Protein AF-A0A7C1G3E7-F1 (afdb_monomer_lite)

Structure (mmCIF, N/CA/C/O backbone):
data_AF-A0A7C1G3E7-F1
#
_entry.id   AF-A0A7C1G3E7-F1
#
loop_
_atom_site.group_PDB
_atom_site.id
_atom_site.type_symbol
_atom_site.label_atom_id
_atom_site.label_alt_id
_atom_site.label_comp_id
_atom_site.label_asym_id
_atom_site.label_entity_id
_atom_site.label_seq_id
_atom_site.pdbx_PDB_ins_code
_atom_site.Cartn_x
_atom_site.Cartn_y
_atom_site.Cartn_z
_atom_site.occupancy
_atom_site.B_iso_or_equiv
_atom_site.auth_seq_id
_atom_site.auth_comp_id
_atom_site.auth_asym_id
_atom_site.auth_atom_id
_atom_site.pdbx_PDB_model_num
ATOM 1 N N . MET A 1 1 ? 25.819 -2.538 23.584 1.00 43.19 1 MET A N 1
ATOM 2 C CA . MET A 1 1 ? 25.366 -2.358 22.191 1.00 43.19 1 MET A CA 1
ATOM 3 C C . MET A 1 1 ? 23.859 -2.528 22.228 1.00 43.19 1 MET A C 1
ATOM 5 O O . MET A 1 1 ? 23.403 -3.651 22.385 1.00 43.19 1 MET A O 1
ATOM 9 N N . GLU A 1 2 ? 23.096 -1.436 22.250 1.00 45.41 2 GLU A N 1
ATOM 10 C CA . GLU A 1 2 ? 21.646 -1.531 22.056 1.00 45.41 2 GLU A CA 1
ATOM 11 C C . GLU A 1 2 ? 21.435 -1.864 20.585 1.00 45.41 2 GLU A C 1
ATOM 13 O O . GLU A 1 2 ? 21.714 -1.053 19.706 1.00 45.41 2 GLU A O 1
ATOM 18 N N . ILE A 1 3 ? 21.064 -3.111 20.319 1.00 51.97 3 ILE A N 1
ATOM 19 C CA . ILE A 1 3 ? 20.615 -3.529 18.999 1.00 51.97 3 ILE A CA 1
ATOM 20 C C . ILE A 1 3 ? 19.228 -2.894 18.881 1.00 51.97 3 ILE A C 1
ATOM 22 O O . ILE A 1 3 ? 18.365 -3.265 19.681 1.00 51.97 3 ILE A O 1
ATOM 26 N N . PRO A 1 4 ? 19.003 -1.899 18.004 1.00 56.38 4 PRO A N 1
ATOM 27 C CA . PRO A 1 4 ? 17.669 -1.340 17.855 1.00 56.38 4 PRO A CA 1
ATOM 28 C C . PRO A 1 4 ? 16.735 -2.495 17.494 1.00 56.38 4 PRO A C 1
ATOM 30 O O . PRO A 1 4 ? 17.025 -3.267 16.576 1.00 56.38 4 PRO A O 1
ATOM 33 N N . GLU A 1 5 ? 15.670 -2.680 18.280 1.00 56.59 5 GLU A N 1
ATOM 34 C CA . GLU A 1 5 ? 14.650 -3.671 17.956 1.00 56.59 5 GLU A CA 1
ATOM 35 C C . GLU A 1 5 ? 14.192 -3.429 16.521 1.00 56.59 5 GLU A C 1
ATOM 37 O O . GLU A 1 5 ? 13.922 -2.273 16.173 1.00 56.59 5 GLU A O 1
ATOM 42 N N . PRO A 1 6 ? 14.096 -4.487 15.697 1.00 59.22 6 PRO A N 1
ATOM 43 C CA . PRO A 1 6 ? 13.722 -4.317 14.315 1.00 59.22 6 PRO A CA 1
ATOM 44 C C . PRO A 1 6 ? 12.379 -3.605 14.259 1.00 59.22 6 PRO A C 1
ATOM 46 O O . PRO A 1 6 ? 11.385 -4.100 14.811 1.00 59.22 6 PRO A O 1
ATOM 49 N N . ALA A 1 7 ? 12.346 -2.429 13.636 1.00 68.88 7 ALA A N 1
ATOM 50 C CA . ALA A 1 7 ? 11.120 -1.669 13.506 1.00 68.88 7 ALA A CA 1
ATOM 51 C C . ALA A 1 7 ? 10.168 -2.506 12.646 1.00 68.88 7 ALA A C 1
ATOM 53 O O . ALA A 1 7 ? 10.332 -2.633 11.434 1.00 68.88 7 ALA A O 1
ATOM 54 N N . LYS A 1 8 ? 9.185 -3.150 13.281 1.00 74.88 8 LYS A N 1
ATOM 55 C CA . LYS A 1 8 ? 8.185 -3.969 12.594 1.00 74.88 8 LYS A CA 1
ATOM 56 C C . LYS A 1 8 ? 6.901 -3.178 12.437 1.00 74.88 8 LYS A C 1
ATOM 58 O O . LYS A 1 8 ? 6.237 -2.852 13.420 1.00 74.88 8 LYS A O 1
ATOM 63 N N . ILE A 1 9 ? 6.508 -2.915 11.196 1.00 77.38 9 ILE A N 1
ATOM 64 C CA . ILE A 1 9 ? 5.240 -2.254 10.875 1.00 77.38 9 ILE A CA 1
ATOM 65 C C . ILE A 1 9 ? 4.355 -3.264 10.146 1.00 77.38 9 ILE A C 1
ATOM 67 O O . ILE A 1 9 ? 4.767 -3.863 9.161 1.00 77.38 9 ILE A O 1
ATOM 71 N N . TYR A 1 10 ? 3.141 -3.495 10.659 1.00 74.69 10 TYR A N 1
ATOM 72 C CA . TYR A 1 10 ? 2.192 -4.485 10.117 1.00 74.69 10 TYR A CA 1
ATOM 73 C C . TYR A 1 10 ? 2.741 -5.924 10.036 1.00 74.69 10 TYR A C 1
ATOM 75 O O . TYR A 1 10 ? 2.231 -6.744 9.279 1.00 74.69 10 TYR A O 1
ATOM 83 N N . GLY A 1 11 ? 3.762 -6.248 10.838 1.00 73.56 11 GLY A N 1
ATOM 84 C CA . GLY A 1 11 ? 4.450 -7.544 10.799 1.00 73.56 11 GLY A CA 1
ATOM 85 C C . GLY A 1 11 ? 5.569 -7.637 9.755 1.00 73.56 11 GLY A C 1
ATOM 86 O O . GLY A 1 11 ? 6.172 -8.697 9.626 1.00 73.56 11 GLY A O 1
ATOM 87 N N . ILE A 1 12 ? 5.872 -6.543 9.052 1.00 77.44 12 ILE A N 1
ATOM 88 C CA . ILE A 1 12 ? 6.964 -6.432 8.080 1.00 77.44 12 ILE A CA 1
ATOM 89 C C . ILE A 1 12 ? 8.149 -5.754 8.769 1.00 77.44 12 ILE A C 1
ATOM 91 O O . ILE A 1 12 ? 7.971 -4.718 9.411 1.00 77.44 12 ILE A O 1
ATOM 95 N N . ALA A 1 13 ? 9.344 -6.336 8.654 1.00 81.19 13 ALA A N 1
ATOM 96 C CA . ALA A 1 13 ? 10.577 -5.692 9.099 1.00 81.19 13 ALA A CA 1
ATOM 97 C C . ALA A 1 13 ? 10.894 -4.532 8.151 1.00 81.19 13 ALA A C 1
ATOM 99 O O . ALA A 1 13 ? 11.112 -4.754 6.960 1.00 81.19 13 ALA A O 1
ATOM 100 N N . VAL A 1 14 ? 10.863 -3.303 8.665 1.00 81.88 14 VAL A N 1
ATOM 101 C CA . VAL A 1 14 ? 11.093 -2.089 7.870 1.00 81.88 14 VAL A CA 1
ATOM 102 C C . VAL A 1 14 ? 12.450 -1.444 8.143 1.00 81.88 14 VAL A C 1
ATOM 104 O O . VAL A 1 14 ? 12.691 -0.340 7.677 1.00 81.88 14 VAL A O 1
ATOM 107 N N . ASP A 1 15 ? 13.356 -2.126 8.845 1.00 80.75 15 ASP A N 1
ATOM 108 C CA . ASP A 1 15 ? 14.684 -1.604 9.213 1.00 80.75 15 ASP A CA 1
ATOM 109 C C . ASP A 1 15 ? 15.512 -1.111 8.024 1.00 80.75 15 ASP A C 1
ATOM 111 O O . ASP A 1 15 ? 16.267 -0.151 8.136 1.00 80.75 15 ASP A O 1
ATOM 115 N N . SER A 1 16 ? 15.359 -1.761 6.871 1.00 83.56 16 SER A N 1
ATOM 116 C CA . SER A 1 16 ? 16.030 -1.393 5.617 1.00 83.56 16 SER A CA 1
ATOM 117 C C . SER A 1 16 ? 15.048 -0.944 4.532 1.00 83.56 16 SER A C 1
ATOM 119 O O . SER A 1 16 ? 15.404 -0.908 3.357 1.00 83.56 16 SER A O 1
ATOM 121 N N . LEU A 1 17 ? 13.803 -0.636 4.904 1.00 88.12 17 LEU A N 1
ATOM 122 C CA . LEU A 1 17 ? 12.750 -0.234 3.975 1.00 88.12 17 LEU A CA 1
ATOM 123 C C . LEU A 1 17 ? 12.333 1.208 4.232 1.00 88.12 17 LEU A C 1
ATOM 125 O O . LEU A 1 17 ? 12.339 1.698 5.360 1.00 88.12 17 LEU A O 1
ATOM 129 N N . HIS A 1 18 ? 11.907 1.880 3.172 1.00 88.06 18 HIS A N 1
ATOM 130 C CA . HIS A 1 18 ? 11.389 3.229 3.276 1.00 88.06 18 HIS A CA 1
ATOM 131 C C . HIS A 1 18 ? 9.880 3.191 3.521 1.00 88.06 18 HIS A C 1
ATOM 133 O O . HIS A 1 18 ? 9.125 2.620 2.733 1.00 88.06 18 HIS A O 1
ATOM 139 N N . VAL A 1 19 ? 9.432 3.787 4.628 1.00 88.94 19 VAL A N 1
ATOM 140 C CA . VAL A 1 19 ? 8.023 3.771 5.041 1.00 88.94 19 VAL A CA 1
ATOM 141 C C . VAL A 1 19 ? 7.437 5.165 4.952 1.00 88.9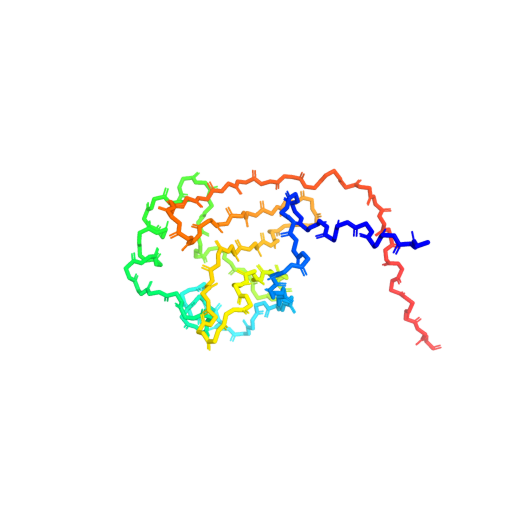4 19 VAL A C 1
ATOM 143 O O . VAL A 1 19 ? 7.799 6.062 5.710 1.00 88.94 19 VAL A O 1
ATOM 146 N N . ILE A 1 20 ? 6.460 5.320 4.070 1.00 89.44 20 ILE A N 1
ATOM 147 C CA . ILE A 1 20 ? 5.777 6.580 3.810 1.00 89.44 20 ILE A CA 1
ATOM 148 C C . ILE A 1 20 ? 4.364 6.474 4.366 1.00 89.44 20 ILE A C 1
ATOM 150 O O . ILE A 1 20 ? 3.580 5.637 3.928 1.00 89.44 20 ILE A O 1
ATOM 154 N N . LYS A 1 21 ? 4.024 7.322 5.337 1.00 90.19 21 LYS A N 1
ATOM 155 C CA . LYS A 1 21 ? 2.673 7.413 5.902 1.00 90.19 21 LYS A CA 1
ATOM 156 C C . LYS A 1 21 ? 2.026 8.694 5.411 1.00 90.19 21 LYS A C 1
ATOM 158 O O . LYS A 1 21 ? 2.544 9.775 5.672 1.00 90.19 21 LYS A O 1
ATOM 163 N N . ASP A 1 22 ? 0.900 8.573 4.727 1.00 92.06 22 ASP A N 1
ATOM 164 C CA . ASP A 1 22 ? 0.175 9.719 4.180 1.00 92.06 22 ASP A CA 1
ATOM 165 C C . ASP A 1 22 ? -1.338 9.427 4.210 1.00 92.06 22 ASP A C 1
ATOM 167 O O . ASP A 1 22 ? -1.782 8.400 4.730 1.00 92.06 22 ASP A O 1
ATOM 171 N N . LYS A 1 23 ? -2.166 10.363 3.756 1.00 91.88 23 LYS A N 1
ATOM 172 C CA . LYS A 1 23 ? -3.628 10.264 3.775 1.00 91.88 23 LYS A CA 1
ATOM 173 C C . LYS A 1 23 ? -4.187 10.539 2.394 1.00 91.88 23 LYS A C 1
ATOM 175 O O . LYS A 1 23 ? -3.695 11.399 1.672 1.00 91.88 23 LYS A O 1
ATOM 180 N N . VAL A 1 24 ? -5.281 9.858 2.064 1.00 90.88 24 VAL A N 1
ATOM 181 C CA . VAL A 1 24 ? -5.952 10.022 0.769 1.00 90.88 24 VAL A CA 1
ATOM 182 C C . VAL A 1 24 ? -6.446 11.462 0.615 1.00 90.88 24 VAL A C 1
ATOM 184 O O . VAL A 1 24 ? -7.245 11.951 1.428 1.00 90.88 24 VAL A O 1
ATOM 187 N N . LYS A 1 25 ? -5.990 12.147 -0.433 1.00 90.00 25 LYS A N 1
ATOM 188 C CA . LYS A 1 25 ? -6.340 13.539 -0.734 1.00 90.00 25 LYS A CA 1
ATOM 189 C C . LYS A 1 25 ? -7.711 13.641 -1.408 1.00 90.00 25 LYS A C 1
ATOM 191 O O . LYS A 1 25 ? -8.385 12.656 -1.709 1.00 90.00 25 LYS A O 1
ATOM 196 N N . LYS A 1 26 ? -8.196 14.876 -1.575 1.00 87.75 26 LYS A N 1
ATOM 197 C CA . LYS A 1 26 ? -9.476 15.129 -2.256 1.00 87.75 26 LYS A CA 1
ATOM 198 C C . LYS A 1 26 ? -9.351 14.711 -3.725 1.00 87.75 26 LYS A C 1
ATOM 200 O O . LYS A 1 26 ? -8.415 15.149 -4.380 1.00 87.75 26 LYS A O 1
ATOM 205 N N . ASN A 1 27 ? -10.321 13.936 -4.215 1.00 85.56 27 ASN A N 1
ATOM 206 C CA . ASN A 1 27 ? -10.373 13.413 -5.588 1.00 85.56 27 ASN A CA 1
ATOM 207 C C . ASN A 1 27 ? -9.185 12.509 -5.969 1.00 85.56 27 ASN A C 1
ATOM 209 O O . ASN A 1 27 ? -8.841 12.430 -7.140 1.00 85.56 27 ASN A O 1
ATOM 213 N N . GLU A 1 28 ? -8.550 11.860 -4.993 1.00 86.00 28 GLU A N 1
ATOM 214 C CA . GLU A 1 28 ? -7.422 10.960 -5.231 1.00 86.00 28 GLU A CA 1
ATOM 215 C C . GLU A 1 28 ? -7.896 9.500 -5.208 1.00 86.00 28 GLU A C 1
ATOM 217 O O . GLU A 1 28 ? -8.550 9.071 -4.251 1.00 86.00 28 GLU A O 1
ATOM 222 N N . PHE A 1 29 ? -7.583 8.744 -6.263 1.00 85.75 29 PHE A N 1
ATOM 223 C CA . PHE A 1 29 ? -7.916 7.323 -6.372 1.00 85.75 29 PHE A CA 1
ATOM 224 C C . PHE A 1 29 ? -6.714 6.443 -6.029 1.00 85.75 29 PHE A C 1
ATOM 226 O O . PHE A 1 29 ? -5.570 6.888 -6.097 1.00 85.75 29 PHE A O 1
ATOM 233 N N . LEU A 1 30 ? -6.952 5.157 -5.72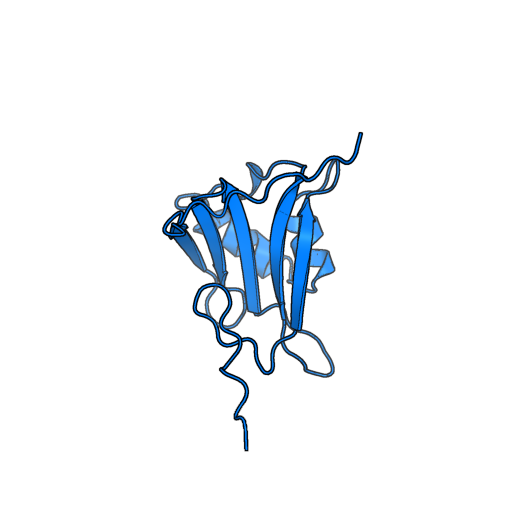0 1.00 83.69 30 LEU A N 1
ATOM 234 C CA . LEU A 1 30 ? -5.849 4.227 -5.442 1.00 83.69 30 LEU A CA 1
ATOM 235 C C . LEU A 1 30 ? -4.821 4.213 -6.569 1.00 83.69 30 LEU A C 1
ATOM 237 O O . LEU A 1 30 ? -3.626 4.218 -6.306 1.00 83.69 30 LEU A O 1
ATOM 241 N N . ALA A 1 31 ? -5.308 4.174 -7.810 1.00 86.25 31 ALA A N 1
ATOM 242 C CA . ALA A 1 31 ? -4.464 4.113 -8.988 1.00 86.25 31 ALA A CA 1
ATOM 243 C C . ALA A 1 31 ? -3.493 5.298 -9.027 1.00 86.25 31 ALA A C 1
ATOM 245 O O . ALA A 1 31 ? -2.304 5.085 -9.217 1.00 86.25 31 ALA A O 1
ATOM 246 N N . ASP A 1 32 ? -3.965 6.515 -8.746 1.00 89.19 32 ASP A N 1
ATOM 247 C CA . ASP A 1 32 ? -3.121 7.716 -8.728 1.00 89.19 32 ASP A CA 1
ATOM 248 C C . ASP A 1 32 ? -2.061 7.656 -7.625 1.00 89.19 32 ASP A C 1
ATOM 250 O O . ASP A 1 32 ? -0.911 8.042 -7.834 1.00 89.19 32 ASP A O 1
ATOM 254 N N . ILE A 1 33 ? -2.445 7.153 -6.446 1.00 90.44 33 ILE A N 1
ATOM 255 C CA . ILE A 1 33 ? -1.534 6.983 -5.311 1.00 90.44 33 ILE A CA 1
ATOM 256 C C . ILE A 1 33 ? -0.447 5.978 -5.689 1.00 90.44 33 ILE A C 1
ATOM 258 O O . ILE A 1 33 ? 0.735 6.283 -5.588 1.00 90.44 33 ILE A O 1
ATOM 262 N N . LEU A 1 34 ? -0.837 4.795 -6.162 1.00 88.56 34 LEU A N 1
ATOM 263 C CA . LEU A 1 34 ? 0.089 3.727 -6.530 1.00 88.56 34 LEU A CA 1
ATOM 264 C C . LEU A 1 34 ? 1.009 4.140 -7.690 1.00 88.56 34 LEU A C 1
ATOM 266 O O . LEU A 1 34 ? 2.215 3.916 -7.602 1.00 88.56 34 LEU A O 1
ATOM 270 N N . LEU A 1 35 ? 0.482 4.821 -8.715 1.00 89.88 35 LEU A N 1
ATOM 271 C CA . LEU A 1 35 ? 1.277 5.376 -9.818 1.00 89.88 35 LEU A CA 1
ATOM 272 C C . LEU A 1 35 ? 2.328 6.371 -9.311 1.00 89.88 35 LEU A C 1
ATOM 274 O O . LEU A 1 35 ? 3.477 6.323 -9.745 1.00 89.88 35 LEU A O 1
ATOM 278 N N . ARG A 1 36 ? 1.974 7.238 -8.350 1.00 89.94 36 ARG A N 1
ATOM 279 C CA . ARG A 1 36 ? 2.918 8.190 -7.734 1.00 89.94 36 ARG A CA 1
ATOM 280 C C . ARG A 1 36 ? 4.082 7.484 -7.035 1.00 89.94 36 ARG A C 1
ATOM 282 O O . ARG A 1 36 ? 5.180 8.030 -6.993 1.00 89.94 36 ARG A O 1
ATOM 289 N N . TYR A 1 37 ? 3.848 6.290 -6.498 1.00 89.31 37 TYR A N 1
ATOM 290 C CA . TYR A 1 37 ? 4.874 5.472 -5.850 1.00 89.31 37 TYR A CA 1
ATOM 291 C C . TYR A 1 37 ? 5.543 4.471 -6.808 1.00 89.31 37 TYR A C 1
ATOM 293 O O . TYR A 1 37 ? 6.223 3.549 -6.357 1.00 89.31 37 TYR A O 1
ATOM 301 N N . GLY A 1 38 ? 5.377 4.640 -8.123 1.00 86.56 38 GLY A N 1
ATOM 302 C CA . GLY A 1 38 ? 6.078 3.845 -9.133 1.00 86.56 38 GLY A CA 1
ATOM 303 C C . GLY A 1 38 ? 5.515 2.439 -9.331 1.00 86.56 38 GLY A C 1
ATOM 304 O O . GLY A 1 38 ? 6.240 1.551 -9.767 1.00 86.56 38 GLY A O 1
ATOM 305 N N . VAL A 1 39 ? 4.247 2.210 -8.984 1.00 88.25 39 VAL A N 1
ATOM 306 C CA . VAL A 1 39 ? 3.559 0.955 -9.305 1.00 88.25 39 VAL A CA 1
ATOM 307 C C . VAL A 1 39 ? 3.023 1.028 -10.729 1.00 88.25 39 VAL A C 1
ATOM 309 O O . VAL A 1 39 ? 2.289 1.954 -11.074 1.00 88.25 39 VAL A O 1
ATOM 31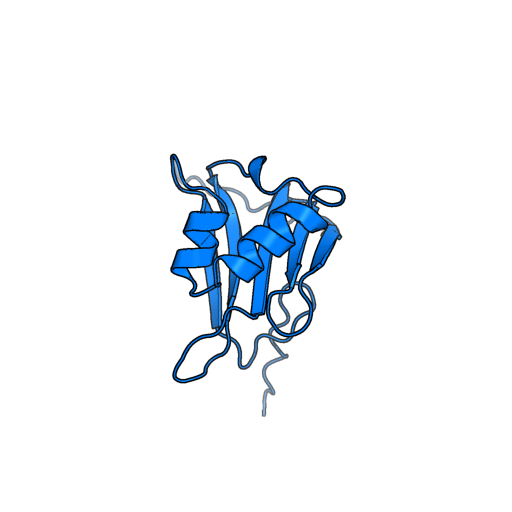2 N N . ASP A 1 40 ? 3.341 0.023 -11.539 1.00 89.00 40 ASP A N 1
ATOM 313 C CA . ASP A 1 40 ? 2.902 -0.038 -12.929 1.00 89.00 40 ASP A CA 1
ATOM 314 C C . ASP A 1 40 ? 1.389 -0.235 -13.071 1.00 89.00 40 ASP A C 1
ATOM 316 O O . ASP A 1 40 ? 0.735 -0.921 -12.278 1.00 89.00 40 ASP A O 1
ATOM 320 N N . TYR A 1 41 ? 0.833 0.290 -14.165 1.00 87.88 41 TYR A N 1
ATOM 321 C CA . TYR A 1 41 ? -0.592 0.166 -14.475 1.00 87.88 41 TYR A CA 1
ATOM 322 C C . TYR A 1 41 ? -1.062 -1.295 -14.530 1.00 87.88 41 TYR A C 1
ATOM 324 O O . TYR A 1 41 ? -2.150 -1.610 -14.056 1.00 87.88 41 TYR A O 1
ATOM 332 N N . ALA A 1 42 ? -0.224 -2.203 -15.042 1.00 88.88 42 ALA A N 1
ATOM 333 C CA . ALA A 1 42 ? -0.526 -3.632 -15.087 1.00 88.88 42 ALA A CA 1
ATOM 334 C C . ALA A 1 42 ? -0.734 -4.228 -13.684 1.00 88.88 42 ALA A C 1
ATOM 336 O O . ALA A 1 42 ? -1.664 -5.007 -13.482 1.00 88.88 42 ALA A O 1
ATOM 337 N N . ALA A 1 43 ? 0.085 -3.829 -12.705 1.00 87.81 43 ALA A N 1
ATOM 338 C CA . ALA A 1 43 ? -0.049 -4.291 -11.328 1.00 87.81 43 ALA A CA 1
ATOM 339 C C . ALA A 1 43 ? -1.292 -3.700 -10.649 1.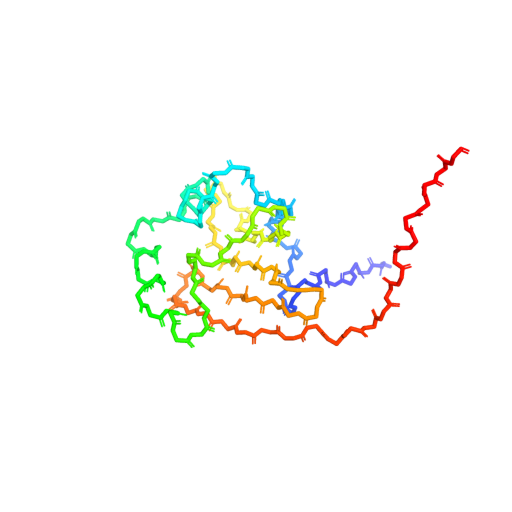00 87.81 43 ALA A C 1
ATOM 341 O O . ALA A 1 43 ? -2.027 -4.413 -9.964 1.00 87.81 43 ALA A O 1
ATOM 342 N N . ILE A 1 44 ? -1.570 -2.415 -10.892 1.00 87.50 44 ILE A N 1
ATOM 343 C CA . ILE A 1 44 ? -2.768 -1.730 -10.386 1.00 87.50 44 ILE A CA 1
ATOM 344 C C . ILE A 1 44 ? -4.035 -2.394 -10.924 1.00 87.50 44 ILE A C 1
ATOM 346 O O . ILE A 1 44 ? -4.948 -2.689 -10.155 1.00 87.50 44 ILE A O 1
ATOM 350 N N . ASP A 1 45 ? -4.091 -2.646 -12.229 1.00 87.94 45 ASP A N 1
ATOM 351 C CA . ASP A 1 45 ? -5.238 -3.271 -12.878 1.00 87.94 45 ASP A CA 1
ATOM 352 C C . ASP A 1 45 ? -5.402 -4.737 -12.449 1.00 87.94 45 ASP A C 1
ATOM 354 O O . ASP A 1 45 ? -6.515 -5.179 -12.156 1.00 87.94 45 ASP A O 1
ATOM 358 N N . TYR A 1 46 ? -4.297 -5.477 -12.299 1.00 88.06 46 TYR A N 1
ATOM 359 C CA . TYR A 1 46 ? -4.330 -6.828 -11.745 1.00 88.06 46 TYR A CA 1
ATOM 360 C C . TYR A 1 46 ? -4.940 -6.833 -10.341 1.00 88.06 46 TYR A C 1
ATOM 362 O O . TYR A 1 46 ? -5.867 -7.600 -10.085 1.00 88.06 46 TYR A O 1
ATOM 370 N N . ILE A 1 47 ? -4.480 -5.953 -9.450 1.00 85.69 47 ILE A N 1
ATOM 371 C CA . ILE A 1 47 ? -5.018 -5.835 -8.092 1.00 85.69 47 ILE A CA 1
ATOM 372 C C . ILE A 1 47 ? -6.487 -5.425 -8.139 1.00 85.69 47 ILE A C 1
ATOM 374 O O . ILE A 1 47 ? -7.326 -6.103 -7.558 1.00 85.69 47 ILE A O 1
ATOM 378 N N . ALA A 1 48 ? -6.839 -4.389 -8.899 1.00 83.31 48 ALA A N 1
ATOM 379 C CA . ALA A 1 48 ? -8.217 -3.920 -9.009 1.00 83.31 48 ALA A CA 1
ATOM 380 C C . ALA A 1 48 ? -9.193 -5.022 -9.463 1.00 83.31 48 ALA A C 1
ATOM 382 O O . ALA A 1 48 ? -10.351 -5.026 -9.036 1.00 83.31 48 ALA A O 1
ATOM 383 N N . ARG A 1 49 ? -8.733 -5.963 -10.300 1.00 84.69 49 ARG A N 1
ATOM 384 C CA . ARG A 1 49 ? -9.523 -7.111 -10.763 1.00 84.69 49 ARG A CA 1
ATOM 385 C C . ARG A 1 49 ? -9.531 -8.283 -9.776 1.00 84.69 49 ARG A C 1
ATOM 387 O O . ARG A 1 49 ? -10.595 -8.853 -9.561 1.00 84.69 49 ARG A O 1
ATOM 394 N N . HIS A 1 50 ? -8.399 -8.617 -9.155 1.00 83.44 50 HIS A N 1
ATOM 395 C CA . HIS A 1 50 ? -8.246 -9.828 -8.329 1.00 83.44 50 HIS A CA 1
ATOM 396 C C . HIS A 1 50 ? -8.496 -9.614 -6.836 1.00 83.44 50 HIS A C 1
ATOM 398 O O . HIS A 1 50 ? -8.758 -10.566 -6.110 1.00 83.44 50 HIS A O 1
ATOM 404 N N . THR A 1 51 ? -8.425 -8.379 -6.345 1.00 77.06 51 THR A N 1
ATOM 405 C CA . THR A 1 51 ? -8.623 -8.082 -4.920 1.00 77.06 51 THR A CA 1
ATOM 406 C C . THR A 1 51 ? -10.005 -7.538 -4.624 1.00 77.06 51 THR A C 1
ATOM 408 O O . THR A 1 51 ? -10.301 -7.261 -3.465 1.00 77.06 51 THR A O 1
ATOM 411 N N . LYS A 1 52 ? -10.865 -7.413 -5.641 1.00 77.25 52 LYS A N 1
ATOM 412 C CA . LYS A 1 52 ? -12.240 -6.922 -5.507 1.00 77.25 52 LYS A CA 1
ATOM 413 C C . LYS A 1 52 ? -13.049 -7.723 -4.484 1.00 77.25 52 LYS A C 1
ATOM 415 O O . LYS A 1 52 ? -13.823 -7.128 -3.737 1.00 77.25 52 LYS A O 1
ATOM 420 N N . ASP A 1 53 ? -12.819 -9.034 -4.415 1.00 79.44 53 ASP A N 1
ATOM 421 C CA . ASP A 1 53 ? -13.482 -9.931 -3.461 1.00 79.44 53 ASP A CA 1
ATOM 422 C C . ASP A 1 53 ? -12.988 -9.733 -2.019 1.00 79.44 53 ASP A C 1
ATOM 424 O O . ASP A 1 53 ? -13.716 -9.994 -1.067 1.00 79.44 53 ASP A O 1
ATOM 428 N N . THR A 1 54 ? -11.758 -9.232 -1.846 1.00 79.69 54 THR A N 1
ATOM 429 C CA . THR A 1 54 ? -11.184 -8.910 -0.530 1.00 79.69 54 THR A CA 1
ATOM 430 C C . THR A 1 54 ? -11.571 -7.496 -0.105 1.00 79.69 54 THR A C 1
ATOM 432 O O . THR A 1 54 ? -12.200 -7.288 0.929 1.00 79.69 54 THR A O 1
ATOM 435 N N . PHE A 1 55 ? -11.196 -6.500 -0.903 1.00 80.62 55 PHE A N 1
ATOM 436 C CA . PHE A 1 55 ? -11.556 -5.110 -0.696 1.00 80.62 55 PHE A CA 1
ATOM 437 C C . PHE A 1 55 ? -11.602 -4.388 -2.038 1.00 80.62 55 PHE A C 1
ATOM 439 O O . PHE A 1 55 ? -10.645 -4.387 -2.813 1.00 80.62 55 PHE A O 1
ATOM 446 N N . ASP A 1 56 ? -12.718 -3.715 -2.286 1.00 81.06 56 ASP A N 1
ATOM 447 C CA . ASP A 1 56 ? -12.871 -2.894 -3.475 1.00 81.06 56 ASP A CA 1
ATOM 448 C C . ASP A 1 56 ? -12.051 -1.606 -3.328 1.00 81.06 56 ASP A C 1
ATOM 450 O O . ASP A 1 56 ? -12.414 -0.688 -2.590 1.00 81.06 56 ASP A O 1
ATOM 454 N N . VAL A 1 57 ? -10.949 -1.535 -4.074 1.00 77.25 57 VAL A N 1
ATOM 455 C CA . VAL A 1 57 ? -10.038 -0.385 -4.161 1.00 77.25 57 VAL A CA 1
ATOM 456 C C . VAL A 1 57 ? -10.726 0.921 -4.573 1.00 77.25 57 VAL A C 1
ATOM 458 O O . VAL A 1 57 ? -10.183 2.001 -4.360 1.00 77.25 57 VAL A O 1
ATOM 461 N N . ARG A 1 58 ? -11.934 0.863 -5.144 1.00 78.12 58 ARG A N 1
ATOM 462 C CA . ARG A 1 58 ? -12.732 2.052 -5.485 1.00 78.12 58 ARG A CA 1
ATOM 463 C C . ARG A 1 58 ? -13.464 2.631 -4.276 1.00 78.12 58 ARG A C 1
ATOM 465 O O . ARG A 1 58 ? -13.923 3.765 -4.331 1.00 78.12 58 ARG A O 1
ATOM 472 N N . LYS A 1 59 ? -13.568 1.879 -3.175 1.00 82.88 59 LYS A N 1
ATOM 473 C CA . LYS A 1 59 ? -14.220 2.313 -1.925 1.00 82.88 59 LYS A CA 1
ATOM 474 C C . LYS A 1 59 ? -13.304 3.126 -1.016 1.00 82.88 59 LYS A C 1
ATOM 476 O O . LYS A 1 59 ? -13.686 3.433 0.114 1.00 82.88 59 LYS A O 1
ATOM 481 N N . ILE A 1 60 ? -12.107 3.462 -1.482 1.00 85.19 60 ILE A N 1
ATOM 482 C CA . ILE A 1 60 ? -11.168 4.291 -0.739 1.00 85.19 60 ILE A CA 1
ATOM 483 C C . ILE A 1 60 ? -11.780 5.667 -0.506 1.00 85.19 60 ILE A C 1
ATOM 485 O O . ILE A 1 60 ? -12.332 6.301 -1.403 1.00 85.19 60 ILE A O 1
ATOM 489 N N . ARG A 1 61 ? -11.688 6.118 0.740 1.00 86.75 61 ARG A N 1
ATOM 490 C CA . ARG A 1 61 ? -12.237 7.386 1.205 1.00 86.75 61 ARG A CA 1
ATOM 491 C C . ARG A 1 61 ? -11.133 8.394 1.465 1.00 86.75 61 ARG A C 1
ATOM 493 O O . ARG A 1 61 ? -10.105 8.068 2.057 1.00 86.75 61 ARG A O 1
ATOM 500 N N . ARG A 1 62 ? -11.403 9.640 1.077 1.00 89.62 62 ARG A N 1
ATOM 501 C CA . ARG A 1 62 ? -10.593 10.806 1.435 1.00 89.62 62 ARG A CA 1
ATOM 502 C C . ARG A 1 62 ? -10.394 10.872 2.951 1.00 89.62 62 ARG A C 1
ATOM 504 O O . ARG A 1 62 ? -11.343 10.699 3.708 1.00 89.62 62 ARG A O 1
ATOM 511 N N . GLY A 1 63 ? -9.182 11.216 3.371 1.00 88.69 63 GLY A N 1
ATOM 512 C CA . GLY A 1 63 ? -8.816 11.407 4.773 1.00 88.69 63 GLY A CA 1
ATOM 513 C C . GLY A 1 63 ? -8.404 10.125 5.489 1.00 88.69 63 GLY A C 1
ATOM 514 O O . GLY A 1 63 ? -7.767 10.216 6.539 1.00 88.69 63 GLY A O 1
ATOM 515 N N . ASN A 1 64 ? -8.689 8.951 4.916 1.00 90.19 64 ASN A N 1
ATOM 516 C CA . ASN A 1 64 ? -8.199 7.698 5.469 1.00 90.19 64 ASN A CA 1
ATOM 517 C C . ASN A 1 64 ? -6.671 7.619 5.332 1.00 90.19 64 ASN A C 1
ATOM 519 O O . ASN A 1 64 ? -6.135 7.976 4.274 1.00 90.19 64 ASN A O 1
ATOM 523 N N . PRO A 1 65 ? -5.968 7.160 6.381 1.00 91.00 65 PRO A N 1
ATOM 524 C CA . PRO A 1 65 ? -4.533 6.980 6.323 1.00 91.00 65 PRO A CA 1
ATOM 525 C C . PRO A 1 65 ? -4.164 5.761 5.480 1.00 91.00 65 PRO A C 1
ATOM 527 O O . PRO A 1 65 ? -4.846 4.733 5.477 1.00 91.00 65 PRO A O 1
ATOM 530 N N . TYR A 1 66 ? -3.049 5.887 4.777 1.00 92.00 66 TYR A N 1
ATOM 531 C CA . TYR A 1 66 ? -2.388 4.801 4.085 1.00 92.00 66 TYR A CA 1
ATOM 532 C C . TYR A 1 66 ? -0.893 4.811 4.408 1.00 92.00 66 TYR A C 1
ATOM 534 O O . TYR A 1 66 ? -0.311 5.813 4.823 1.00 92.00 66 TYR A O 1
ATOM 542 N N . THR A 1 67 ? -0.262 3.656 4.261 1.00 91.00 67 THR A N 1
ATOM 543 C CA . THR A 1 67 ? 1.172 3.470 4.443 1.00 91.00 67 THR A CA 1
ATOM 544 C C . THR A 1 67 ? 1.728 2.757 3.227 1.00 91.00 67 THR A C 1
ATOM 546 O O . THR A 1 67 ? 1.216 1.714 2.833 1.00 91.00 67 THR A O 1
ATOM 549 N N . VAL A 1 68 ? 2.782 3.304 2.644 1.00 91.88 68 VAL A N 1
ATOM 550 C CA . VAL A 1 68 ? 3.509 2.710 1.526 1.00 91.88 68 VAL A CA 1
ATOM 551 C C . VAL A 1 68 ? 4.870 2.279 2.027 1.00 91.88 68 VAL A C 1
ATOM 553 O O . VAL A 1 68 ? 5.547 3.041 2.714 1.00 91.88 68 VAL A O 1
ATOM 556 N N . ILE A 1 69 ? 5.254 1.051 1.711 1.00 90.62 69 ILE A N 1
ATOM 557 C CA . ILE A 1 69 ? 6.566 0.508 2.039 1.00 90.62 69 ILE A CA 1
ATOM 558 C C . ILE A 1 69 ? 7.293 0.270 0.726 1.00 90.62 69 ILE A C 1
ATOM 560 O O . ILE A 1 69 ? 6.807 -0.474 -0.130 1.00 90.62 69 ILE A O 1
ATOM 564 N N . GLN A 1 70 ? 8.446 0.909 0.575 1.00 91.56 70 GLN A N 1
ATOM 565 C CA . GLN A 1 70 ? 9.288 0.830 -0.609 1.00 91.56 70 GLN A CA 1
ATOM 566 C C . GLN A 1 70 ? 10.675 0.292 -0.254 1.00 91.56 70 GLN A C 1
ATOM 568 O O . GLN A 1 70 ? 11.107 0.371 0.899 1.00 91.56 70 GLN A O 1
ATOM 573 N N . THR A 1 71 ? 11.384 -0.253 -1.240 1.00 90.62 71 THR A N 1
ATOM 574 C CA . THR A 1 71 ? 12.804 -0.580 -1.082 1.00 90.62 71 THR A CA 1
ATOM 575 C C . THR A 1 71 ? 13.631 0.688 -0.880 1.00 90.62 71 THR A C 1
ATOM 577 O O . THR A 1 71 ? 13.295 1.753 -1.401 1.00 90.62 71 THR A O 1
ATOM 580 N N . ASN A 1 72 ? 14.727 0.571 -0.132 1.00 85.94 72 ASN A N 1
ATOM 581 C CA . ASN A 1 72 ? 15.720 1.635 0.030 1.00 85.94 72 ASN A CA 1
ATOM 582 C C . ASN A 1 72 ? 16.835 1.534 -1.033 1.00 85.94 72 ASN A C 1
ATOM 584 O O . ASN A 1 72 ? 18.015 1.697 -0.729 1.00 85.94 72 ASN A O 1
ATOM 588 N N . ASP A 1 73 ? 16.463 1.192 -2.267 1.00 84.31 73 ASP A N 1
ATOM 589 C CA . ASP A 1 73 ? 17.384 1.107 -3.404 1.00 84.31 73 ASP A CA 1
ATOM 590 C C . ASP A 1 73 ? 17.429 2.435 -4.171 1.00 84.31 73 ASP A C 1
ATOM 592 O O . ASP A 1 73 ? 16.571 3.301 -4.002 1.00 84.31 73 ASP A O 1
ATOM 596 N N . SER A 1 74 ? 18.394 2.585 -5.086 1.00 83.44 74 SER A N 1
ATOM 597 C CA . SER A 1 74 ? 18.494 3.770 -5.957 1.00 83.44 74 SER A CA 1
ATOM 598 C C . SER A 1 74 ? 17.226 4.029 -6.780 1.00 83.44 74 SER A C 1
ATOM 600 O O . SER A 1 74 ? 16.932 5.176 -7.108 1.00 83.44 74 SER A O 1
ATOM 602 N N . ILE A 1 75 ? 16.479 2.972 -7.111 1.00 84.25 75 ILE A N 1
ATOM 603 C CA . ILE A 1 75 ? 15.147 3.061 -7.713 1.00 84.25 75 ILE A CA 1
ATOM 604 C C . ILE A 1 75 ? 14.164 2.481 -6.691 1.00 84.25 75 ILE A C 1
ATOM 606 O O . ILE A 1 75 ? 14.117 1.256 -6.541 1.00 84.25 75 ILE A O 1
ATOM 610 N N . PRO A 1 76 ? 13.396 3.322 -5.977 1.00 84.19 76 PRO A N 1
ATOM 611 C CA . PRO A 1 76 ? 12.485 2.844 -4.949 1.00 84.19 76 PRO A CA 1
ATOM 612 C C . PRO A 1 76 ? 11.362 2.034 -5.594 1.00 84.19 76 PRO A C 1
ATOM 614 O O . PRO A 1 76 ? 10.580 2.554 -6.392 1.00 84.19 76 PRO A O 1
ATOM 617 N N . LYS A 1 77 ? 11.269 0.752 -5.238 1.00 88.56 77 LYS A N 1
ATOM 618 C CA . LYS A 1 77 ? 10.173 -0.122 -5.663 1.00 88.56 77 LYS A CA 1
ATOM 619 C C . LYS A 1 77 ? 9.163 -0.258 -4.548 1.00 88.56 77 LYS A C 1
ATOM 621 O O . LYS A 1 77 ? 9.525 -0.565 -3.415 1.00 88.56 77 LYS A O 1
ATOM 626 N N . THR A 1 78 ? 7.889 -0.070 -4.867 1.00 91.06 78 THR A N 1
ATOM 627 C CA . THR A 1 78 ? 6.820 -0.258 -3.888 1.00 91.06 78 THR A CA 1
ATOM 628 C C . THR A 1 78 ? 6.591 -1.740 -3.640 1.00 91.06 78 THR A C 1
ATOM 630 O O . THR A 1 78 ? 6.204 -2.473 -4.541 1.00 91.06 78 THR A O 1
ATOM 633 N N . LEU A 1 79 ? 6.822 -2.170 -2.401 1.00 90.75 79 LEU A N 1
ATOM 634 C CA . LEU A 1 79 ? 6.673 -3.557 -1.973 1.00 90.75 79 LEU A CA 1
ATOM 635 C C . LEU A 1 79 ? 5.297 -3.809 -1.365 1.00 90.75 79 LEU A C 1
ATOM 637 O O . LEU A 1 79 ? 4.668 -4.826 -1.644 1.00 90.75 79 LEU A O 1
ATOM 641 N N . TYR A 1 80 ? 4.830 -2.879 -0.531 1.00 90.56 80 TYR A N 1
ATOM 642 C CA . TYR A 1 80 ? 3.561 -3.021 0.171 1.00 90.56 80 TYR A CA 1
ATOM 643 C C . TYR A 1 80 ? 2.791 -1.712 0.186 1.00 90.56 80 TYR A C 1
ATOM 645 O O . TYR A 1 80 ? 3.354 -0.640 0.414 1.00 90.56 80 TYR A O 1
ATOM 653 N N . PHE A 1 81 ? 1.479 -1.821 0.027 1.00 91.19 81 PHE A N 1
ATOM 654 C CA . PHE A 1 81 ? 0.554 -0.719 0.233 1.00 91.19 81 PHE A CA 1
ATOM 655 C C . PHE A 1 81 ? -0.475 -1.11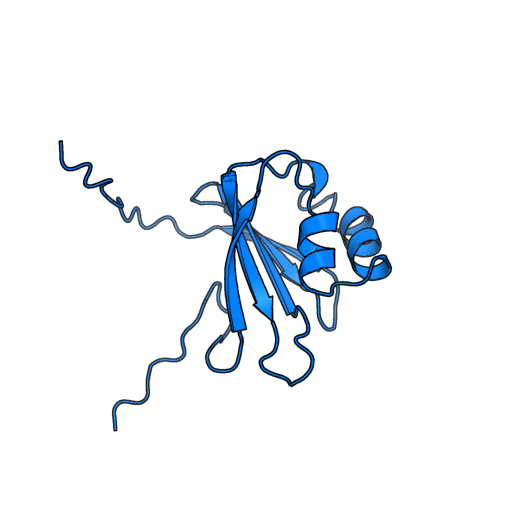4 1.285 1.00 91.19 81 PHE A C 1
ATOM 657 O O . PHE A 1 81 ? -1.232 -2.060 1.104 1.00 91.19 81 PHE A O 1
ATOM 664 N N . ILE A 1 82 ? -0.505 -0.403 2.403 1.00 90.38 82 ILE A N 1
ATOM 665 C CA . ILE A 1 82 ? -1.423 -0.650 3.505 1.00 90.38 82 ILE A CA 1
ATOM 666 C C . ILE A 1 82 ? -2.433 0.484 3.549 1.00 90.38 82 ILE A C 1
ATOM 668 O O . ILE A 1 82 ? -2.067 1.639 3.739 1.00 90.38 82 ILE A O 1
ATOM 672 N N . TYR A 1 83 ? -3.709 0.157 3.411 1.00 90.75 83 TYR A N 1
ATOM 673 C CA . TYR A 1 83 ? -4.801 1.111 3.526 1.00 90.75 83 TYR A CA 1
ATOM 674 C C . TYR A 1 83 ? -5.612 0.844 4.788 1.00 90.75 83 TYR A C 1
ATOM 676 O O . TYR A 1 83 ? -6.130 -0.257 4.980 1.00 90.75 83 TYR A O 1
ATOM 684 N N . GLU A 1 84 ? -5.748 1.851 5.646 1.00 89.44 84 GLU A N 1
ATOM 685 C CA . GLU A 1 84 ? -6.570 1.748 6.847 1.00 89.44 84 GLU A CA 1
ATOM 686 C C . GLU A 1 84 ? -8.024 2.088 6.496 1.00 89.44 84 GLU A C 1
ATOM 688 O O . GLU A 1 84 ? -8.382 3.230 6.193 1.00 89.44 84 GLU A O 1
ATOM 693 N N . ILE A 1 85 ? -8.880 1.066 6.517 1.00 87.44 85 ILE A N 1
ATOM 694 C CA . ILE A 1 85 ? -10.313 1.197 6.235 1.00 87.44 85 ILE A CA 1
ATOM 695 C C . ILE A 1 85 ? -11.001 1.787 7.469 1.00 87.44 85 ILE A C 1
ATOM 697 O O . ILE A 1 85 ? -11.806 2.713 7.366 1.00 87.44 85 ILE A O 1
ATOM 701 N N . THR A 1 86 ? -10.654 1.251 8.640 1.00 83.81 86 THR A N 1
ATOM 702 C CA . THR A 1 86 ? -11.094 1.698 9.964 1.00 83.81 86 THR A CA 1
ATOM 703 C C . THR A 1 86 ? -9.913 1.634 10.943 1.00 83.81 86 THR A C 1
ATOM 705 O O . THR A 1 86 ? -8.917 0.975 10.648 1.00 83.81 86 THR A O 1
ATOM 708 N N . PRO A 1 87 ? -10.010 2.229 12.148 1.00 79.56 87 PRO A N 1
ATOM 709 C CA . PRO A 1 87 ? -8.952 2.129 13.165 1.00 79.56 87 PRO A CA 1
ATOM 710 C C . PRO A 1 87 ? -8.599 0.688 13.573 1.00 79.56 87 PRO A C 1
ATOM 712 O O . PRO A 1 87 ? -7.523 0.427 14.108 1.00 79.56 87 PRO A O 1
ATOM 715 N N . SER A 1 88 ? -9.514 -0.256 13.336 1.00 80.31 88 SER A N 1
ATOM 716 C CA . SER A 1 88 ? -9.354 -1.674 13.650 1.00 80.31 88 SER A CA 1
ATOM 717 C C . SER A 1 88 ? -9.006 -2.541 12.446 1.00 80.31 88 SER A C 1
ATOM 719 O O . SER A 1 88 ? -8.499 -3.646 12.624 1.00 80.31 88 SER A O 1
ATOM 721 N N . SER A 1 89 ? -9.286 -2.080 11.227 1.00 85.56 89 SER A N 1
ATOM 722 C CA . SER A 1 89 ? -9.229 -2.904 10.020 1.00 85.56 89 SER A CA 1
ATOM 723 C C . SER A 1 89 ? -8.448 -2.203 8.922 1.00 85.56 89 SER A C 1
ATOM 725 O O . SER A 1 89 ? -8.724 -1.060 8.559 1.00 85.56 89 SER A O 1
ATOM 727 N N . PHE A 1 90 ? -7.490 -2.922 8.358 1.00 89.38 90 PHE A N 1
ATOM 728 C CA . PHE A 1 90 ? -6.647 -2.452 7.275 1.00 89.38 90 PHE A CA 1
ATOM 729 C C . PHE A 1 90 ? -6.584 -3.508 6.177 1.00 89.38 90 PHE A C 1
ATOM 731 O O . PHE A 1 90 ? -6.780 -4.696 6.418 1.00 89.38 90 PHE A O 1
ATOM 738 N N . VAL A 1 91 ? -6.296 -3.081 4.958 1.00 89.25 91 VAL A N 1
ATOM 739 C CA . VAL A 1 91 ? -5.989 -3.978 3.848 1.00 89.25 91 VAL A CA 1
ATOM 740 C C . VAL A 1 91 ? -4.541 -3.761 3.444 1.00 89.25 91 VAL A C 1
ATOM 742 O O . VAL A 1 91 ? -4.100 -2.630 3.263 1.00 89.25 91 VAL A O 1
ATOM 745 N N . MET A 1 92 ? -3.792 -4.851 3.356 1.00 89.31 92 MET A N 1
ATOM 746 C CA . MET A 1 92 ? -2.405 -4.873 2.922 1.00 89.31 92 MET A CA 1
ATOM 747 C C . MET A 1 92 ? -2.340 -5.470 1.522 1.00 89.31 92 MET A C 1
ATOM 749 O O . MET A 1 92 ? -2.708 -6.626 1.325 1.00 89.31 92 MET A O 1
ATOM 753 N N . TYR A 1 93 ? -1.855 -4.688 0.571 1.00 88.81 93 TYR A N 1
ATOM 754 C CA . TYR A 1 93 ? -1.561 -5.110 -0.787 1.00 88.81 93 TYR A CA 1
ATOM 755 C C . TYR A 1 93 ? -0.077 -5.407 -0.907 1.00 88.81 93 TYR A C 1
ATOM 757 O O . TYR A 1 93 ? 0.758 -4.587 -0.522 1.00 88.81 93 TYR A O 1
ATOM 765 N N . HIS A 1 94 ? 0.228 -6.578 -1.441 1.00 89.19 94 HIS A N 1
ATOM 766 C CA . HIS A 1 94 ? 1.570 -7.002 -1.801 1.00 89.19 94 HIS A CA 1
ATOM 767 C C . HIS A 1 94 ? 1.810 -6.649 -3.269 1.00 89.19 94 HIS A C 1
ATOM 769 O O . HIS A 1 94 ? 0.960 -6.928 -4.115 1.00 89.19 94 HIS A O 1
ATOM 775 N N . LEU A 1 95 ? 2.907 -5.945 -3.538 1.00 87.62 95 LEU A N 1
ATOM 776 C CA . LEU A 1 95 ? 3.218 -5.308 -4.819 1.00 87.62 95 LEU A CA 1
ATOM 777 C C . LEU A 1 95 ? 4.577 -5.746 -5.396 1.00 87.62 95 LEU A C 1
ATOM 779 O O . LEU A 1 95 ? 4.936 -5.262 -6.465 1.00 87.62 95 LEU A O 1
ATOM 783 N N . SER A 1 96 ? 5.325 -6.642 -4.727 1.00 81.56 96 SER A N 1
ATOM 784 C CA . SER A 1 96 ? 6.652 -7.081 -5.201 1.00 81.56 96 SER A CA 1
ATOM 785 C C . SER A 1 96 ? 6.587 -8.295 -6.130 1.00 81.56 96 SER A C 1
ATOM 787 O O . SER A 1 96 ? 6.617 -8.145 -7.345 1.00 81.56 96 SER A O 1
ATOM 789 N N . ASP A 1 97 ? 6.492 -9.498 -5.566 1.00 73.69 97 ASP A N 1
ATOM 790 C CA . ASP A 1 97 ? 6.664 -10.763 -6.289 1.00 73.69 97 ASP A CA 1
ATOM 791 C C . ASP A 1 97 ? 5.327 -11.433 -6.583 1.00 73.69 97 ASP A C 1
ATOM 793 O O . ASP A 1 97 ? 5.164 -12.155 -7.563 1.00 73.69 97 ASP A O 1
ATOM 797 N N . SER A 1 98 ? 4.342 -11.214 -5.717 1.00 79.12 98 SER A N 1
ATOM 798 C CA . SER A 1 98 ? 3.002 -11.762 -5.866 1.00 79.12 98 SER A CA 1
ATOM 799 C C . SER A 1 98 ? 1.996 -10.673 -5.562 1.00 79.12 98 SER A C 1
ATOM 801 O O . SER A 1 98 ? 1.946 -10.156 -4.451 1.00 79.12 98 SER A O 1
ATOM 803 N N . LEU A 1 99 ? 1.182 -10.334 -6.557 1.00 84.69 99 LEU A N 1
ATOM 804 C CA . LEU A 1 99 ? 0.146 -9.323 -6.412 1.00 84.69 99 LEU A CA 1
ATOM 805 C C . LEU A 1 99 ? -1.066 -9.929 -5.708 1.00 84.69 99 LEU A C 1
ATOM 807 O O . LEU A 1 99 ? -1.832 -10.685 -6.303 1.00 84.69 99 LEU A O 1
ATOM 811 N N . TYR A 1 100 ? -1.253 -9.608 -4.432 1.00 85.69 100 TYR A N 1
ATOM 812 C CA . TYR A 1 100 ? -2.430 -10.034 -3.677 1.00 85.69 100 TYR A CA 1
ATOM 813 C C . TYR A 1 100 ? -2.791 -9.026 -2.590 1.00 85.69 100 TYR A C 1
ATOM 815 O O . TYR A 1 100 ? -1.952 -8.258 -2.122 1.00 85.69 100 TYR A O 1
ATOM 823 N N . ALA A 1 101 ? -4.053 -9.040 -2.165 1.00 86.94 101 ALA A N 1
ATOM 824 C CA . ALA A 1 101 ? -4.512 -8.289 -1.005 1.00 86.94 101 ALA A CA 1
ATOM 825 C C . ALA A 1 101 ? -4.800 -9.225 0.156 1.00 86.94 101 ALA A C 1
ATOM 827 O O . ALA A 1 101 ? -5.306 -10.331 -0.022 1.00 86.94 101 ALA A O 1
ATOM 828 N N . LYS A 1 102 ? -4.548 -8.738 1.364 1.00 86.94 102 LYS A N 1
ATOM 829 C CA . LYS A 1 102 ? -4.949 -9.397 2.596 1.00 86.94 102 LYS A CA 1
ATOM 830 C C . LYS A 1 102 ? -5.601 -8.391 3.526 1.00 86.94 102 LYS A C 1
ATOM 832 O O . LYS A 1 102 ? -5.022 -7.352 3.839 1.00 86.94 102 LYS A O 1
ATOM 837 N N . LEU A 1 103 ? -6.796 -8.723 3.998 1.00 87.31 103 LEU A N 1
ATOM 838 C CA . LEU A 1 103 ? -7.416 -8.013 5.109 1.00 87.31 103 LEU A CA 1
ATOM 839 C C . LEU A 1 103 ? -6.702 -8.388 6.408 1.00 87.31 103 LEU A C 1
ATOM 841 O O . LEU A 1 103 ? -6.517 -9.563 6.730 1.00 87.31 103 LEU A O 1
ATOM 845 N N . GLY A 1 104 ? -6.281 -7.366 7.137 1.00 82.75 104 GLY A N 1
ATOM 846 C CA . GLY A 1 104 ? -5.712 -7.474 8.463 1.00 82.75 104 GLY A CA 1
ATOM 847 C C . GLY A 1 104 ? -6.575 -6.728 9.468 1.00 82.75 104 GLY A C 1
ATOM 848 O O . GLY A 1 104 ? -7.146 -5.675 9.184 1.00 82.75 104 GLY A O 1
ATOM 849 N N . HIS A 1 105 ? -6.643 -7.265 10.678 1.00 81.56 105 HIS A N 1
ATOM 850 C CA . HIS A 1 105 ? -7.272 -6.588 11.800 1.00 81.56 105 HIS A CA 1
ATOM 851 C C . HIS A 1 105 ? -6.187 -6.240 12.811 1.00 81.56 105 HIS A C 1
ATOM 853 O O . HIS A 1 105 ? -5.489 -7.122 13.319 1.00 81.56 105 HIS A O 1
ATOM 859 N N . LYS A 1 106 ? -6.022 -4.947 13.104 1.00 69.12 106 LYS A N 1
ATOM 860 C CA . LYS A 1 106 ? -5.257 -4.536 14.279 1.00 69.12 106 LYS A CA 1
ATOM 861 C C . LYS A 1 106 ? -6.078 -4.987 15.486 1.00 69.12 106 LYS A C 1
ATOM 863 O O . LYS A 1 106 ? -7.253 -4.636 15.596 1.00 69.12 106 LYS A O 1
ATOM 868 N N . LYS A 1 107 ? -5.472 -5.742 16.412 1.00 51.72 107 LYS A N 1
ATOM 869 C CA . LYS A 1 107 ? -6.014 -5.822 17.775 1.00 51.72 107 LYS A CA 1
ATOM 870 C C . LYS A 1 107 ? -6.021 -4.386 18.280 1.00 51.72 107 LYS A C 1
ATOM 872 O O . LYS A 1 107 ? -4.953 -3.822 18.504 1.00 51.72 107 LYS A O 1
ATOM 877 N N . VAL A 1 108 ? -7.202 -3.779 18.346 1.00 45.50 108 VAL A N 1
ATOM 878 C CA . VAL A 1 108 ? -7.387 -2.417 18.840 1.00 45.50 108 VAL A CA 1
ATOM 879 C C . VAL A 1 108 ? -7.049 -2.453 20.322 1.00 45.50 108 VAL A C 1
ATOM 881 O O . VAL A 1 108 ? -7.911 -2.634 21.172 1.00 45.50 108 VAL A O 1
ATOM 884 N N . ILE A 1 109 ? -5.768 -2.346 20.654 1.00 42.28 109 ILE A N 1
ATOM 885 C CA . ILE A 1 109 ? -5.406 -1.800 21.945 1.00 42.28 109 ILE A CA 1
ATOM 886 C C . ILE A 1 109 ? -5.740 -0.333 21.754 1.00 42.28 109 ILE A C 1
ATOM 888 O O . ILE A 1 109 ? -5.062 0.350 20.988 1.00 42.28 109 ILE A O 1
ATOM 892 N N . THR A 1 110 ? -6.868 0.094 22.312 1.00 34.66 110 THR A N 1
ATOM 893 C CA . THR A 1 110 ? -7.350 1.471 22.309 1.00 34.66 110 THR A CA 1
ATOM 894 C C . THR A 1 110 ? -6.265 2.364 22.907 1.00 34.66 110 THR A C 1
ATOM 896 O O . THR A 1 110 ? -6.302 2.716 24.081 1.00 34.66 110 THR A O 1
ATOM 899 N N . LYS A 1 111 ? -5.246 2.723 22.123 1.00 38.97 111 LYS A N 1
ATOM 900 C CA . LYS A 1 111 ? -4.430 3.889 22.407 1.00 38.97 111 LYS A CA 1
ATOM 901 C C . LYS A 1 111 ? -5.328 5.039 22.013 1.00 38.97 111 LYS A C 1
ATOM 903 O O . LYS A 1 111 ? -5.390 5.439 20.857 1.00 38.97 111 LYS A O 1
ATOM 908 N N . THR A 1 112 ? -6.114 5.469 22.992 1.00 33.09 112 THR A N 1
ATOM 909 C CA . THR A 1 112 ? -6.734 6.780 23.036 1.00 33.09 112 THR A CA 1
ATOM 910 C C . THR A 1 112 ? -5.611 7.784 22.805 1.00 33.09 112 THR A C 1
ATOM 912 O O . THR A 1 112 ? -4.978 8.248 23.752 1.00 33.09 112 THR A O 1
ATOM 915 N N . GLU A 1 113 ? -5.299 8.083 21.545 1.00 37.19 113 GLU A N 1
ATOM 916 C CA . GLU A 1 113 ? -4.634 9.327 21.211 1.00 37.19 113 GLU A CA 1
ATOM 917 C C . GLU A 1 113 ? -5.655 10.395 21.570 1.00 37.19 113 GLU A C 1
ATOM 919 O O . GLU A 1 113 ? -6.564 10.724 20.807 1.00 37.19 113 GLU A O 1
ATOM 924 N N . LYS A 1 114 ? -5.566 10.848 22.825 1.00 33.56 114 LYS A N 1
ATOM 925 C CA . LYS A 1 114 ? -6.127 12.117 23.241 1.00 33.56 114 LYS A CA 1
ATOM 926 C C . LYS A 1 114 ? -5.647 13.111 22.194 1.00 33.56 114 LYS A C 1
ATOM 928 O O . LYS A 1 114 ? -4.462 13.426 22.131 1.00 33.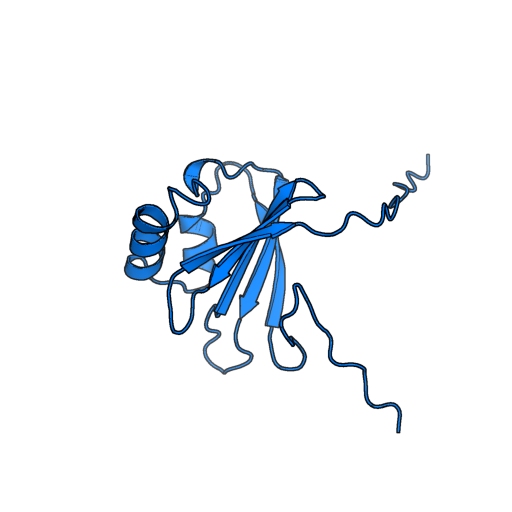56 114 LYS A O 1
ATOM 933 N N . LEU A 1 115 ? -6.576 13.573 21.366 1.00 35.75 115 LEU A N 1
ATOM 934 C CA . LEU A 1 115 ? -6.478 14.880 20.753 1.00 35.75 115 LEU A CA 1
ATOM 935 C C . LEU A 1 115 ? -6.323 15.846 21.928 1.00 35.75 115 LEU A C 1
ATOM 937 O O . LEU A 1 115 ? -7.310 16.263 22.529 1.00 35.75 115 LEU A O 1
ATOM 941 N N . SER A 1 116 ? -5.084 16.130 22.319 1.00 37.34 116 SER A N 1
ATOM 942 C CA . SER A 1 116 ? -4.770 17.284 23.148 1.00 37.34 116 SER A CA 1
ATOM 943 C C . SER A 1 116 ? -4.997 18.499 22.259 1.00 37.34 116 SER A C 1
ATOM 945 O O . SER A 1 116 ? -4.067 19.072 21.703 1.00 37.34 116 SER A O 1
ATOM 947 N N . GLY A 1 117 ? -6.271 18.822 22.038 1.00 38.44 117 GLY A N 1
ATOM 948 C CA . GLY A 1 117 ? -6.667 20.154 21.641 1.00 38.44 117 GLY A CA 1
ATOM 949 C C . GLY A 1 117 ? -6.370 21.039 22.836 1.00 38.44 117 GLY A C 1
ATOM 950 O O . GLY A 1 117 ? -7.115 21.026 23.811 1.00 38.44 117 GLY A O 1
ATOM 951 N N . THR A 1 118 ? -5.238 21.730 22.799 1.00 50.22 118 THR A N 1
ATOM 952 C CA . THR A 1 118 ? -5.036 22.891 23.659 1.00 50.22 118 THR A CA 1
ATOM 953 C C . THR A 1 118 ? -6.022 23.945 23.167 1.00 50.22 118 THR A C 1
ATOM 955 O O . THR A 1 118 ? -5.903 24.408 22.032 1.00 50.22 118 THR A O 1
ATOM 958 N N . ILE A 1 119 ? -7.047 24.212 23.976 1.00 54.28 119 ILE A N 1
ATOM 959 C CA . ILE A 1 119 ? -7.952 25.358 23.829 1.00 54.28 119 ILE A CA 1
ATOM 960 C C . ILE A 1 119 ? -7.266 26.558 24.476 1.00 54.28 119 ILE A C 1
ATOM 962 O O . ILE A 1 119 ? -6.657 26.346 25.552 1.00 54.28 119 ILE A O 1
#

Secondary structure (DSSP, 8-state):
---PPP-EETTEE-TTEEEEEEEPPTT--HHHHHHHTT--HHHHHHHHHHSTTT--GGG--TT-EEEEEEE-SSSPPEEEEEEEEETTEEEEEE-SSS-EEEEEE--------------

Sequence (119 aa):
MEIPEPAKIYGIAVDSLHVIKDKVKKNEFLADILLRYGVDYAAIDYIARHTKDTFDVRKIRRGNPYTVIQTNDSIPKTLYFIYEITPSSFVMYHLSDSLYAKLGHKKVITKTEKLSGTI

pLDDT: mean 78.97, std 16.12, range [33.09, 92.06]

Foldseek 3Di:
DPPPDQPADPNDRCNQKDKDKDWAAPPRAPQNVCVVQVQDPVLVVVCCVACVVVPRSRPGDGGWMKMWIWGPDPRTDTQWIWTDPDPFKIKIFGRPPDTYIDIDGDPCPPPPPPPPPPD

Radius of gyration: 15.44 Å; chains: 1; bounding box: 40×37×39 Å